Protein AF-A0A7J6UJ62-F1 (afdb_monomer_lite)

Foldseek 3Di:
DVVCVVCPDPVNVVCVVVVDCVVVLVVLQVQLVVCVVVVNLLSSLLSLLVSCLVPVVSVVCLVVSLLSVQPCLVVCVPPDDVVSPDHDPSSVVSCCSSVVSNVVVVVVCCVVVPPVVVVD

Secondary structure (DSSP, 8-state):
-HHHHHHT-HHHHHHHHTT-THHHHHHHHHHHHHHHHTT-HHHHHHHHHHHHHH-SGGGGGHHHHHHHT-HHHHTHHHH-HHHHTPPPHHHHHHHHHHHHHHHHHHHHHHHHHTTHHHH-

InterPro domains:
  IPR007704 GPI mannosyltransferase 1 [PF05007] (15-118)
  IPR007704 GPI mannosyltransferase 1 [PTHR12886] (3-119)

Structure (mmCIF, N/CA/C/O backbone):
data_AF-A0A7J6UJ62-F1
#
_entry.id   AF-A0A7J6UJ62-F1
#
loop_
_atom_site.group_PDB
_atom_site.id
_atom_site.type_symbol
_atom_site.label_atom_id
_atom_site.label_alt_id
_atom_site.label_comp_id
_atom_site.label_asym_id
_atom_site.label_entity_id
_atom_site.label_seq_id
_atom_site.pdbx_PDB_ins_code
_atom_site.Cartn_x
_atom_site.Cartn_y
_atom_site.Cartn_z
_atom_site.occupancy
_atom_site.B_iso_or_equiv
_atom_site.auth_seq_id
_atom_site.auth_comp_id
_atom_site.auth_asym_id
_atom_site.auth_atom_id
_atom_site.pdbx_PDB_model_num
ATOM 1 N N . LYS A 1 1 ? -16.281 19.127 -8.608 1.00 53.94 1 LYS A N 1
ATOM 2 C CA . LYS A 1 1 ? -15.718 20.499 -8.489 1.00 53.94 1 LYS A CA 1
ATOM 3 C C . LYS A 1 1 ? -14.363 20.502 -7.765 1.00 53.94 1 LYS A C 1
ATOM 5 O O . LYS A 1 1 ? -13.428 21.044 -8.326 1.00 53.94 1 LYS A O 1
ATOM 10 N N . LEU A 1 2 ? -14.206 19.820 -6.620 1.00 77.31 2 LEU A N 1
ATOM 11 C CA . LEU A 1 2 ? -12.912 19.694 -5.910 1.00 77.31 2 LEU A CA 1
ATOM 12 C C . LEU A 1 2 ? -11.836 18.900 -6.683 1.00 77.31 2 LEU A C 1
ATOM 14 O O . LEU A 1 2 ? -10.668 19.267 -6.656 1.00 77.31 2 LEU A O 1
ATOM 18 N N . SER A 1 3 ? -12.223 17.871 -7.445 1.00 72.31 3 SER A N 1
ATOM 19 C CA . SER A 1 3 ? -11.280 17.052 -8.229 1.00 72.31 3 SER A CA 1
ATOM 20 C C . SER A 1 3 ? -10.531 17.846 -9.307 1.00 72.31 3 SER A C 1
ATOM 22 O O . SER A 1 3 ? -9.363 17.578 -9.562 1.00 72.31 3 SER A O 1
ATOM 24 N N . ALA A 1 4 ? -11.178 18.855 -9.904 1.00 74.19 4 ALA A N 1
ATOM 25 C CA . ALA A 1 4 ? -10.559 19.712 -10.917 1.00 74.19 4 ALA A CA 1
ATOM 26 C C . ALA A 1 4 ? -9.459 20.605 -10.321 1.00 74.19 4 ALA A C 1
ATOM 28 O O . ALA A 1 4 ? -8.455 20.843 -10.976 1.00 74.19 4 ALA A O 1
ATOM 29 N N . VAL A 1 5 ? -9.615 21.038 -9.064 1.00 79.25 5 VAL A N 1
ATOM 30 C CA . VAL A 1 5 ? -8.597 21.825 -8.343 1.00 79.25 5 VAL A CA 1
ATOM 31 C C . VAL A 1 5 ? -7.348 20.985 -8.079 1.00 79.25 5 VAL A C 1
ATOM 33 O O . VAL A 1 5 ? -6.232 21.483 -8.188 1.00 79.25 5 VAL A O 1
ATOM 36 N N . TRP A 1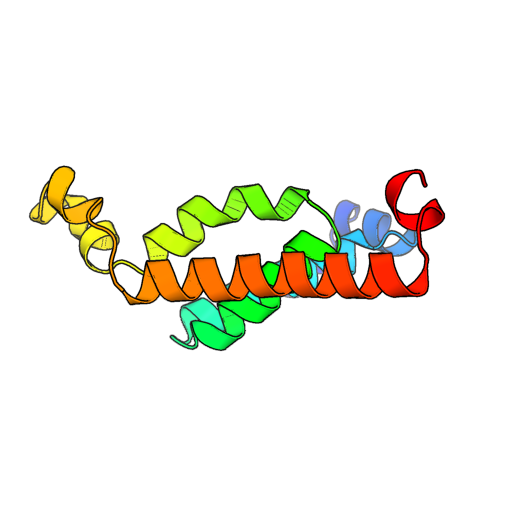 6 ? -7.531 19.699 -7.772 1.00 75.56 6 TRP A N 1
ATOM 37 C CA . TRP A 1 6 ? -6.418 18.783 -7.543 1.00 75.56 6 TRP A CA 1
ATOM 38 C C . TRP A 1 6 ? -5.688 18.449 -8.849 1.00 75.56 6 TRP A C 1
ATOM 40 O O . TRP A 1 6 ? -4.470 18.583 -8.903 1.00 75.56 6 TRP A O 1
ATOM 50 N N . LEU A 1 7 ? -6.436 18.104 -9.905 1.00 73.06 7 LEU A N 1
ATOM 51 C CA . LEU A 1 7 ? -5.900 17.730 -11.222 1.00 73.06 7 LEU A CA 1
ATOM 52 C C . LEU A 1 7 ? -5.236 18.884 -11.983 1.00 73.06 7 LEU A C 1
ATOM 54 O O . LEU A 1 7 ? -4.301 18.643 -12.733 1.00 73.06 7 LEU A O 1
ATOM 58 N N . LEU A 1 8 ? -5.721 20.120 -11.823 1.00 75.75 8 LEU A N 1
ATOM 59 C CA . LEU A 1 8 ? -5.160 21.306 -12.486 1.00 75.75 8 LEU A CA 1
ATOM 60 C C . LEU A 1 8 ? -4.128 22.034 -11.620 1.00 75.75 8 LEU A C 1
ATOM 62 O O . LEU A 1 8 ? -3.687 23.129 -11.970 1.00 75.75 8 LEU A O 1
ATOM 66 N N . SER A 1 9 ? -3.733 21.451 -10.485 1.00 81.12 9 SER A N 1
ATOM 67 C CA . SER A 1 9 ? -2.654 22.025 -9.694 1.00 81.12 9 SER A CA 1
ATOM 68 C C . SER A 1 9 ? -1.340 21.920 -10.486 1.00 81.12 9 SER A C 1
ATOM 70 O O . SER A 1 9 ? -1.021 20.853 -11.018 1.00 81.12 9 SER A O 1
ATOM 72 N N . PRO A 1 10 ? -0.543 22.999 -10.573 1.00 79.00 10 PRO A N 1
ATOM 73 C CA . PRO A 1 10 ? 0.657 23.027 -11.413 1.00 79.00 10 PRO A CA 1
ATOM 74 C C . PRO A 1 10 ? 1.677 21.944 -11.030 1.00 79.00 10 PRO A C 1
ATOM 76 O O . PRO A 1 10 ? 2.425 21.469 -11.879 1.00 79.00 10 PRO A O 1
ATOM 79 N N . ILE A 1 11 ? 1.671 21.499 -9.770 1.00 80.12 11 ILE A N 1
ATOM 80 C CA . ILE A 1 11 ? 2.519 20.409 -9.276 1.00 80.12 11 ILE A CA 1
ATOM 81 C C . ILE A 1 11 ? 2.087 19.060 -9.873 1.00 80.12 11 ILE A C 1
ATOM 83 O O . ILE A 1 11 ? 2.922 18.343 -10.418 1.00 80.12 11 ILE A O 1
ATOM 87 N N . THR A 1 12 ? 0.798 18.712 -9.814 1.00 75.44 12 THR A N 1
ATOM 88 C CA . THR A 1 12 ? 0.302 17.413 -10.317 1.00 75.44 12 THR A CA 1
ATOM 89 C C . THR A 1 12 ? 0.372 17.309 -11.839 1.00 75.44 12 THR A C 1
ATOM 91 O O . THR A 1 12 ? 0.737 16.251 -12.360 1.00 75.44 12 THR A O 1
ATOM 94 N N . LEU A 1 13 ? 0.107 18.413 -12.549 1.00 76.94 13 LEU A N 1
ATOM 95 C CA . LEU A 1 13 ? 0.285 18.495 -13.998 1.00 76.94 13 LEU A CA 1
ATOM 96 C C . LEU A 1 13 ? 1.750 18.279 -14.383 1.00 76.94 13 LEU A C 1
ATOM 98 O O . LEU A 1 13 ? 2.031 17.438 -15.228 1.00 76.94 13 LEU A O 1
ATOM 102 N N . ASN A 1 14 ? 2.684 18.970 -13.724 1.00 78.88 14 ASN A N 1
ATOM 103 C CA . ASN A 1 14 ? 4.111 18.868 -14.038 1.00 78.88 14 ASN A CA 1
ATOM 104 C C . ASN A 1 14 ? 4.702 17.483 -13.706 1.00 78.88 14 ASN A C 1
ATOM 106 O O . ASN A 1 14 ? 5.572 16.994 -14.419 1.00 78.88 14 ASN A O 1
ATOM 110 N N . VAL A 1 15 ? 4.237 16.818 -12.642 1.00 76.94 15 VAL A N 1
ATOM 111 C CA . VAL A 1 15 ? 4.659 15.438 -12.329 1.00 76.94 15 VAL A CA 1
ATOM 112 C C . VAL A 1 15 ? 4.117 14.450 -13.367 1.00 76.94 15 VAL A C 1
ATOM 114 O O . VAL A 1 15 ? 4.844 13.550 -13.784 1.00 76.94 15 VAL A O 1
ATOM 117 N N . SER A 1 16 ? 2.882 14.650 -13.837 1.00 73.62 16 SER A N 1
ATOM 118 C CA . SER A 1 16 ? 2.252 13.764 -14.824 1.00 73.62 16 SER A CA 1
ATOM 119 C C . SER A 1 16 ? 2.849 13.914 -16.228 1.00 73.62 16 SER A C 1
ATOM 121 O O . SER A 1 16 ? 2.990 12.925 -16.941 1.00 73.62 16 SER A O 1
ATOM 123 N N . THR A 1 17 ? 3.240 15.126 -16.637 1.00 76.06 17 THR A N 1
ATOM 124 C CA . THR A 1 17 ? 3.824 15.379 -17.969 1.00 76.06 17 THR A CA 1
ATOM 125 C C . THR A 1 17 ? 5.284 14.947 -18.094 1.00 76.06 17 THR A C 1
ATOM 127 O O . THR A 1 17 ? 5.783 14.814 -19.208 1.00 76.06 17 THR A O 1
ATOM 130 N N . ARG A 1 18 ? 5.970 14.664 -16.979 1.00 75.62 18 ARG A N 1
ATOM 131 C CA . ARG A 1 18 ? 7.356 14.161 -16.957 1.00 75.62 18 ARG A CA 1
ATOM 132 C C . ARG A 1 18 ? 7.499 12.679 -17.334 1.00 75.62 18 ARG A C 1
ATOM 134 O O . ARG A 1 18 ? 8.609 12.162 -17.283 1.00 75.62 18 ARG A O 1
ATOM 141 N N . GLY A 1 19 ? 6.407 11.994 -17.691 1.00 69.06 19 GLY A N 1
ATOM 142 C CA . GLY A 1 19 ? 6.431 10.575 -18.078 1.00 69.06 19 GLY A CA 1
ATOM 143 C C . GLY A 1 19 ? 6.726 9.619 -16.917 1.00 69.06 19 GLY A C 1
ATOM 144 O O . GLY A 1 19 ? 7.149 8.489 -17.134 1.00 69.06 19 GLY A O 1
ATOM 145 N N . ASN A 1 20 ? 6.532 10.071 -15.678 1.00 78.50 20 ASN A N 1
ATOM 146 C CA . ASN A 1 20 ? 6.825 9.294 -14.483 1.00 78.50 20 ASN A CA 1
ATOM 147 C C . ASN A 1 20 ? 5.635 8.391 -14.109 1.00 78.50 20 ASN A C 1
ATOM 149 O O . ASN A 1 20 ? 4.480 8.819 -14.141 1.00 78.50 20 ASN A O 1
ATOM 153 N N . ALA A 1 21 ? 5.914 7.153 -13.698 1.00 79.50 21 ALA A N 1
ATOM 154 C CA . ALA A 1 21 ? 4.904 6.192 -13.253 1.00 79.50 21 ALA A CA 1
ATOM 155 C C . ALA A 1 21 ? 4.230 6.568 -11.914 1.00 79.50 21 ALA A C 1
ATOM 157 O O . ALA A 1 21 ? 3.279 5.908 -11.494 1.00 79.50 21 ALA A O 1
A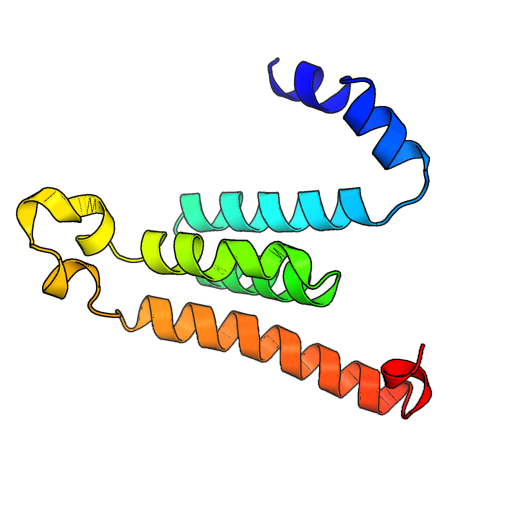TOM 158 N N . ASP A 1 22 ? 4.668 7.645 -11.253 1.00 82.62 22 ASP A N 1
ATOM 159 C CA . ASP A 1 22 ? 4.077 8.144 -10.005 1.00 82.62 22 ASP A CA 1
ATOM 160 C C . ASP A 1 22 ? 2.558 8.389 -10.098 1.00 82.62 22 ASP A C 1
ATOM 162 O O . ASP A 1 22 ? 1.834 8.104 -9.142 1.00 82.62 22 ASP A O 1
ATOM 166 N N . SER A 1 23 ? 2.033 8.828 -11.248 1.00 84.50 23 SER A N 1
ATOM 167 C CA . SER A 1 23 ? 0.581 9.001 -11.428 1.00 84.50 23 SER A CA 1
ATOM 168 C C . SER A 1 23 ? -0.185 7.670 -11.410 1.00 84.50 23 SER A C 1
ATOM 170 O O . SER A 1 23 ? -1.304 7.617 -10.896 1.00 84.50 23 SER A O 1
ATOM 172 N N . LEU A 1 24 ? 0.417 6.582 -11.908 1.00 87.38 24 LEU A N 1
ATOM 173 C CA . LEU A 1 24 ? -0.173 5.240 -11.855 1.00 87.38 24 LEU A CA 1
ATOM 174 C C . LEU A 1 24 ? -0.187 4.706 -10.418 1.00 87.38 24 LEU A C 1
ATOM 176 O O . LEU A 1 24 ? -1.196 4.169 -9.969 1.00 87.38 24 LEU A O 1
ATOM 180 N N . ILE A 1 25 ? 0.895 4.925 -9.670 1.00 90.94 25 ILE A N 1
ATOM 181 C CA . ILE A 1 25 ? 0.981 4.542 -8.254 1.00 90.94 25 ILE A CA 1
ATOM 182 C C . ILE A 1 25 ? -0.088 5.283 -7.446 1.00 90.94 25 ILE A C 1
ATOM 184 O O . ILE A 1 25 ? -0.836 4.661 -6.693 1.00 90.94 25 ILE A O 1
ATOM 188 N N . CYS A 1 26 ? -0.234 6.595 -7.654 1.00 89.31 26 CYS A N 1
ATOM 189 C CA . CYS A 1 26 ? -1.297 7.382 -7.029 1.00 89.31 26 CYS A CA 1
ATOM 190 C C . CYS A 1 26 ? -2.692 6.824 -7.347 1.00 89.31 26 CYS A C 1
ATOM 192 O O . CYS A 1 26 ? -3.519 6.711 -6.442 1.00 89.31 26 CYS A O 1
ATOM 194 N N . LEU A 1 27 ? -2.955 6.428 -8.597 1.00 91.12 27 LEU A N 1
ATOM 195 C CA . LEU A 1 27 ? -4.223 5.801 -8.979 1.00 91.12 27 LEU A CA 1
ATOM 196 C C . LEU A 1 27 ? -4.482 4.511 -8.183 1.00 91.12 27 LEU A C 1
ATOM 198 O O . LEU A 1 27 ? -5.590 4.315 -7.690 1.00 91.12 27 LEU A O 1
ATOM 202 N N . MET A 1 28 ? -3.474 3.656 -8.015 1.00 93.38 28 MET A N 1
ATOM 203 C CA . MET A 1 28 ? -3.595 2.383 -7.290 1.00 93.38 28 MET A CA 1
ATOM 204 C C . MET A 1 28 ? -3.794 2.586 -5.783 1.00 93.38 28 MET A C 1
ATOM 206 O O . MET A 1 28 ? -4.599 1.888 -5.159 1.00 93.38 28 MET A O 1
ATOM 210 N N . VAL A 1 29 ? -3.124 3.580 -5.193 1.00 94.19 29 VAL A N 1
ATOM 211 C CA . VAL A 1 29 ? -3.344 3.981 -3.795 1.00 94.19 29 VAL A CA 1
ATOM 212 C C . VAL A 1 29 ? -4.767 4.510 -3.609 1.00 94.19 29 VAL A C 1
ATOM 214 O O . VAL A 1 29 ? -5.464 4.102 -2.681 1.00 94.19 29 VAL A O 1
ATOM 217 N N . VAL A 1 30 ? -5.251 5.365 -4.512 1.00 93.56 30 VAL A N 1
ATOM 218 C CA . VAL A 1 30 ? -6.632 5.867 -4.457 1.00 93.56 30 VAL A CA 1
ATOM 219 C C . VAL A 1 30 ? -7.641 4.732 -4.669 1.00 93.56 30 VAL A C 1
ATOM 221 O O . VAL A 1 30 ? -8.646 4.687 -3.966 1.00 93.56 30 VAL A O 1
ATOM 224 N N . ALA A 1 31 ? -7.368 3.774 -5.560 1.00 94.75 31 ALA A N 1
ATOM 225 C CA . ALA A 1 31 ? -8.205 2.587 -5.749 1.00 94.75 31 ALA A CA 1
ATOM 226 C C . ALA A 1 31 ? -8.272 1.725 -4.476 1.00 94.75 31 ALA A C 1
ATOM 228 O O . ALA A 1 31 ? -9.351 1.280 -4.084 1.00 94.75 31 ALA A O 1
ATOM 229 N N . THR A 1 32 ? -7.144 1.557 -3.781 1.00 95.38 32 THR A N 1
ATOM 230 C CA . THR A 1 32 ? -7.085 0.901 -2.464 1.00 95.38 32 THR A CA 1
ATOM 231 C C . THR A 1 32 ? -8.033 1.590 -1.477 1.00 95.38 32 THR A C 1
ATOM 233 O O . THR A 1 32 ? -8.914 0.949 -0.902 1.00 95.38 32 THR A O 1
ATOM 236 N N . LEU A 1 33 ? -7.919 2.917 -1.345 1.00 94.19 33 LEU A N 1
ATOM 237 C CA . LEU A 1 33 ? -8.774 3.723 -0.465 1.00 94.19 33 LEU A CA 1
ATOM 238 C C . LEU A 1 33 ? -10.252 3.716 -0.882 1.00 94.19 33 LEU A C 1
ATOM 240 O O . LEU A 1 33 ? -11.142 3.799 -0.041 1.00 94.19 33 LEU A O 1
ATOM 244 N N . TYR A 1 34 ? -10.541 3.591 -2.171 1.00 95.44 34 TYR A N 1
ATOM 245 C CA . TYR A 1 34 ? -11.908 3.489 -2.660 1.00 95.44 34 TYR A CA 1
ATOM 246 C C . TYR A 1 34 ? -12.555 2.155 -2.260 1.00 95.44 34 TYR A C 1
ATOM 248 O O . TYR A 1 34 ? -13.670 2.129 -1.738 1.00 95.44 34 TYR A O 1
ATOM 256 N N . HIS A 1 35 ? -11.854 1.036 -2.458 1.00 95.00 35 HIS A N 1
ATOM 257 C CA . HIS A 1 35 ? -12.391 -0.290 -2.141 1.00 95.00 35 HIS A CA 1
ATOM 258 C C . HIS A 1 35 ? -12.483 -0.548 -0.634 1.00 95.00 35 HIS A C 1
ATOM 260 O O . HIS A 1 35 ? -13.461 -1.150 -0.184 1.00 95.00 35 HIS A O 1
ATOM 266 N N . ILE A 1 36 ? -11.525 -0.055 0.160 1.00 94.06 36 ILE A N 1
ATOM 267 C CA . ILE A 1 36 ? -11.555 -0.210 1.621 1.00 94.06 36 ILE A CA 1
ATOM 268 C C . ILE A 1 36 ? -12.767 0.505 2.239 1.00 94.06 36 ILE A C 1
ATOM 270 O O . ILE A 1 36 ? -13.429 -0.058 3.106 1.00 94.06 36 ILE A O 1
ATOM 274 N N . GLN A 1 37 ? -13.130 1.693 1.734 1.00 91.69 37 GLN A N 1
ATOM 275 C CA . GLN A 1 37 ? -14.301 2.454 2.192 1.00 91.69 37 GLN A CA 1
ATOM 276 C C . GLN A 1 37 ? -15.628 1.776 1.838 1.00 91.69 37 GLN A C 1
ATOM 278 O O . GLN A 1 37 ? -16.623 1.958 2.534 1.00 91.69 37 GLN A O 1
ATOM 283 N N . ARG A 1 38 ? -15.651 0.967 0.774 1.00 92.31 38 ARG A N 1
ATOM 284 C CA . ARG A 1 38 ? -16.822 0.172 0.375 1.00 92.31 38 ARG A CA 1
ATOM 285 C C . ARG A 1 38 ? -16.937 -1.160 1.123 1.00 92.31 38 ARG A C 1
ATOM 287 O O . ARG A 1 38 ? -17.858 -1.922 0.848 1.00 92.31 38 ARG A O 1
ATOM 294 N N . GLY A 1 39 ? -16.010 -1.459 2.036 1.00 90.31 39 GLY A N 1
ATOM 295 C CA . GLY A 1 39 ? -15.943 -2.738 2.750 1.00 90.31 39 GLY A CA 1
ATOM 296 C C . GLY A 1 39 ? -15.379 -3.894 1.913 1.00 90.31 39 GLY A C 1
ATOM 297 O O . GLY A 1 39 ? -15.322 -5.030 2.380 1.00 90.31 39 GLY A O 1
ATOM 298 N N . GLU A 1 40 ? -14.916 -3.627 0.689 1.00 93.50 40 GLU A N 1
ATOM 299 C CA . GLU A 1 40 ? -14.361 -4.622 -0.234 1.00 93.50 40 GLU A CA 1
ATOM 300 C C . GLU A 1 40 ? -12.869 -4.870 0.060 1.00 93.50 40 GLU A C 1
ATOM 302 O O . GLU A 1 40 ? -11.986 -4.604 -0.762 1.00 93.50 40 GLU A O 1
ATOM 307 N N . TRP A 1 41 ? -12.568 -5.382 1.255 1.00 93.50 41 TRP A N 1
ATOM 308 C CA . TRP A 1 41 ? -11.198 -5.499 1.772 1.00 93.50 41 TRP A CA 1
ATOM 309 C C . TRP A 1 41 ? -10.267 -6.371 0.910 1.00 93.50 41 TRP A C 1
ATOM 311 O O . TRP A 1 41 ? -9.081 -6.066 0.811 1.00 93.50 41 TRP A O 1
ATOM 321 N N . ILE A 1 42 ? -10.785 -7.402 0.231 1.00 94.31 42 ILE A N 1
ATOM 322 C CA . ILE A 1 42 ? -9.992 -8.262 -0.670 1.00 94.31 42 ILE A CA 1
ATOM 323 C C . ILE A 1 42 ? -9.488 -7.461 -1.876 1.00 94.31 42 ILE A C 1
ATOM 325 O O . ILE A 1 42 ? -8.303 -7.498 -2.198 1.00 94.31 42 ILE A O 1
ATOM 329 N N . ARG A 1 43 ? -10.374 -6.698 -2.530 1.00 94.94 43 ARG A N 1
ATOM 330 C CA . ARG A 1 43 ? -10.003 -5.862 -3.685 1.00 94.94 43 ARG A CA 1
ATOM 331 C C . ARG A 1 43 ? -9.029 -4.770 -3.269 1.00 94.94 43 ARG A C 1
ATOM 333 O O . ARG A 1 43 ? -8.056 -4.527 -3.973 1.00 94.94 43 ARG A O 1
ATOM 340 N N . SER A 1 44 ? -9.254 -4.171 -2.100 1.00 95.81 44 SER A N 1
ATOM 341 C CA . SER A 1 44 ? -8.308 -3.228 -1.502 1.00 95.81 44 SER A CA 1
ATOM 342 C C . SER A 1 44 ? -6.920 -3.853 -1.320 1.00 95.81 44 SER A C 1
ATOM 344 O O . SER A 1 44 ? -5.934 -3.244 -1.719 1.00 95.81 44 SER A O 1
ATOM 346 N N . ALA A 1 45 ? -6.827 -5.074 -0.779 1.00 95.06 45 ALA A N 1
AT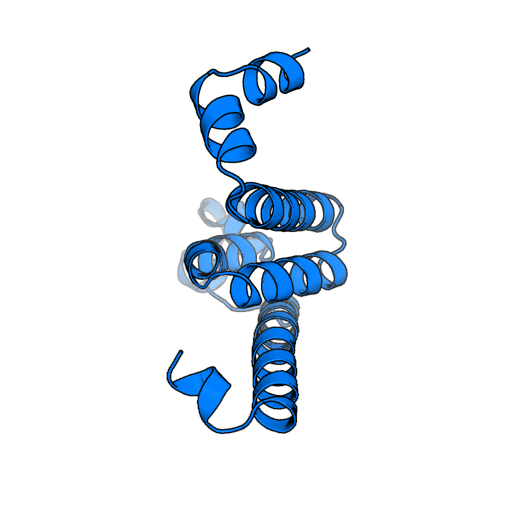OM 347 C CA . ALA A 1 45 ? -5.547 -5.755 -0.568 1.00 95.06 45 ALA A CA 1
ATOM 348 C C . ALA A 1 45 ? -4.789 -6.009 -1.883 1.00 95.06 45 ALA A C 1
ATOM 350 O O . ALA A 1 45 ? -3.570 -5.847 -1.929 1.00 95.06 45 ALA A O 1
ATOM 351 N N . VAL A 1 46 ? -5.509 -6.364 -2.954 1.00 96.00 46 VAL A N 1
ATOM 352 C CA . VAL A 1 46 ? -4.928 -6.581 -4.289 1.00 96.00 46 VAL A CA 1
ATOM 353 C C . VAL A 1 46 ? -4.375 -5.280 -4.870 1.00 96.00 46 VAL A C 1
ATOM 355 O O . VAL A 1 46 ? -3.214 -5.238 -5.273 1.00 96.00 46 VAL A O 1
ATOM 358 N N . TRP A 1 47 ? -5.162 -4.198 -4.870 1.00 96.25 47 TRP A N 1
ATOM 359 C CA . TRP A 1 47 ? -4.694 -2.893 -5.352 1.00 96.25 47 TRP A CA 1
ATOM 360 C C . TRP A 1 47 ? -3.513 -2.363 -4.538 1.00 96.25 47 TRP A C 1
ATOM 362 O O . TRP A 1 47 ? -2.574 -1.810 -5.111 1.00 96.25 47 TRP A O 1
ATOM 372 N N . PHE A 1 48 ? -3.522 -2.594 -3.224 1.00 96.25 48 PHE A N 1
ATOM 373 C CA . PHE A 1 48 ? -2.426 -2.210 -2.345 1.00 96.25 48 PHE A CA 1
ATOM 374 C C . PHE A 1 48 ? -1.143 -2.985 -2.657 1.00 96.25 48 PHE A C 1
ATOM 376 O O . PHE A 1 48 ? -0.095 -2.375 -2.853 1.00 96.25 48 PHE A O 1
ATOM 383 N N . GLY A 1 49 ? -1.223 -4.317 -2.760 1.00 93.94 49 GLY A N 1
ATOM 384 C CA . GLY A 1 49 ? -0.071 -5.157 -3.097 1.00 93.94 49 GLY A CA 1
ATOM 385 C C . GLY A 1 49 ? 0.530 -4.795 -4.457 1.00 93.94 49 GLY A C 1
ATOM 386 O O . GLY A 1 49 ? 1.747 -4.682 -4.586 1.00 93.94 49 GLY A O 1
ATOM 387 N N . LEU A 1 50 ? -0.319 -4.510 -5.450 1.00 94.12 50 LEU A N 1
ATOM 388 C CA . LEU A 1 50 ? 0.125 -4.072 -6.771 1.00 94.12 50 LEU A CA 1
ATOM 389 C C . LEU A 1 50 ? 0.788 -2.682 -6.721 1.00 94.12 50 LEU A C 1
ATOM 391 O O . LEU A 1 50 ? 1.797 -2.452 -7.382 1.00 94.12 50 LEU A O 1
ATOM 395 N N . SER A 1 51 ? 0.269 -1.772 -5.891 1.00 94.56 51 SER A N 1
ATOM 396 C CA . SER A 1 51 ? 0.870 -0.454 -5.671 1.00 94.56 51 SER A CA 1
ATOM 397 C C . SER A 1 51 ? 2.265 -0.541 -5.044 1.00 94.56 51 SER A C 1
ATOM 399 O O . SER A 1 51 ? 3.148 0.208 -5.455 1.00 94.56 51 SER A O 1
ATOM 401 N N . VAL A 1 52 ? 2.463 -1.428 -4.061 1.00 94.31 52 VAL A N 1
ATOM 402 C CA . VAL A 1 52 ? 3.762 -1.647 -3.394 1.00 94.31 52 VAL A CA 1
ATOM 403 C C . VAL A 1 52 ? 4.754 -2.357 -4.319 1.00 94.31 52 VAL A C 1
ATOM 405 O O . VAL A 1 52 ? 5.953 -2.100 -4.254 1.00 94.31 52 VAL A O 1
ATOM 408 N N . HIS A 1 53 ? 4.266 -3.224 -5.208 1.00 92.25 53 HIS A N 1
ATOM 409 C CA . HIS A 1 53 ? 5.103 -3.877 -6.212 1.00 92.25 53 HIS A CA 1
ATOM 410 C C . HIS A 1 53 ? 5.679 -2.880 -7.229 1.00 92.25 53 HIS A C 1
ATOM 412 O O . HIS A 1 53 ? 6.853 -2.968 -7.565 1.00 92.25 53 HIS A O 1
ATOM 418 N N . MET A 1 54 ? 4.882 -1.899 -7.674 1.00 87.62 54 MET A N 1
ATOM 419 C CA . MET A 1 54 ? 5.326 -0.882 -8.642 1.00 87.62 54 MET A CA 1
ATOM 420 C C . MET A 1 54 ? 6.359 0.096 -8.070 1.00 87.62 54 MET A C 1
ATOM 422 O O . MET A 1 54 ? 7.232 0.579 -8.785 1.00 87.62 54 MET A O 1
ATOM 426 N N . LYS A 1 55 ? 6.256 0.423 -6.781 1.00 89.62 55 LYS A N 1
ATOM 427 C CA . LYS A 1 55 ? 7.229 1.243 -6.054 1.00 89.62 55 LYS A CA 1
ATOM 428 C C . LYS A 1 55 ? 7.119 0.884 -4.592 1.00 89.62 55 LYS A C 1
ATOM 430 O O . LYS A 1 55 ? 6.014 0.797 -4.083 1.00 89.62 55 LYS A O 1
ATOM 435 N N . ILE A 1 56 ? 8.239 0.764 -3.891 1.00 88.62 56 ILE A N 1
ATOM 436 C CA . ILE A 1 56 ? 8.220 0.340 -2.485 1.00 88.62 56 ILE A CA 1
ATOM 437 C C . ILE A 1 56 ? 7.519 1.350 -1.555 1.00 88.62 56 ILE A C 1
ATOM 439 O O . ILE A 1 56 ? 7.006 0.980 -0.506 1.00 88.62 56 ILE A O 1
ATOM 443 N N . PHE A 1 57 ? 7.450 2.630 -1.939 1.00 88.88 57 PHE A N 1
ATOM 444 C CA . PHE A 1 57 ? 7.003 3.728 -1.072 1.00 88.88 57 PHE A CA 1
ATOM 445 C C . PHE A 1 57 ? 5.602 3.571 -0.437 1.00 88.88 57 PHE A C 1
ATOM 447 O O . PHE A 1 57 ? 5.482 3.842 0.756 1.00 88.88 57 PHE A O 1
ATOM 454 N N . PRO A 1 58 ? 4.544 3.102 -1.132 1.00 90.38 58 PRO A N 1
ATOM 455 C CA . PRO A 1 58 ? 3.213 2.910 -0.553 1.00 90.38 58 PRO A CA 1
ATOM 456 C C . PRO A 1 58 ? 3.173 1.937 0.634 1.00 90.38 58 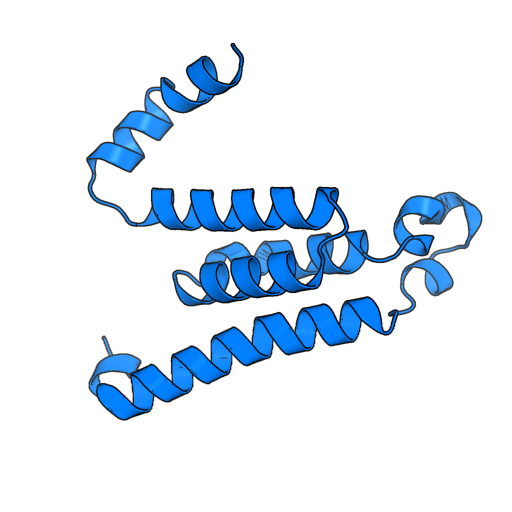PRO A C 1
ATOM 458 O O . PRO A 1 58 ? 2.178 1.919 1.356 1.00 90.38 58 PRO A O 1
ATOM 461 N N . VAL A 1 59 ? 4.247 1.175 0.899 1.00 93.62 59 VAL A N 1
ATOM 462 C CA . VAL A 1 59 ? 4.365 0.305 2.080 1.00 93.62 59 VAL A CA 1
ATOM 463 C C . VAL A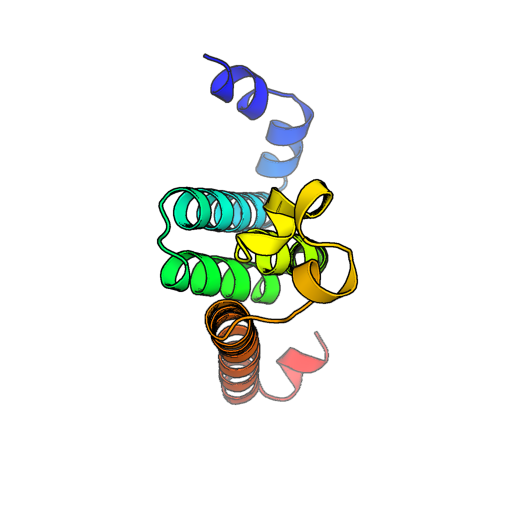 1 59 ? 4.153 1.063 3.394 1.00 93.62 59 VAL A C 1
ATOM 465 O O . VAL A 1 59 ? 3.636 0.490 4.351 1.00 93.62 59 VAL A O 1
ATOM 468 N N . ILE A 1 60 ? 4.453 2.369 3.436 1.00 93.81 60 ILE A N 1
ATOM 469 C CA . ILE A 1 60 ? 4.221 3.214 4.619 1.00 93.81 60 ILE A CA 1
ATOM 470 C C . ILE A 1 60 ? 2.742 3.253 5.036 1.00 93.81 60 ILE A C 1
ATOM 472 O O . ILE A 1 60 ? 2.431 3.481 6.203 1.00 93.81 60 ILE A O 1
ATOM 476 N N . TYR A 1 61 ? 1.821 2.997 4.100 1.00 92.12 61 TYR A N 1
ATOM 477 C CA . TYR A 1 61 ? 0.385 2.966 4.363 1.00 92.12 61 TYR A CA 1
ATOM 478 C C . TYR A 1 61 ? -0.106 1.611 4.892 1.00 92.12 61 TYR A C 1
ATOM 480 O O . TYR A 1 61 ? -1.267 1.507 5.280 1.00 92.12 61 TYR A O 1
ATOM 488 N N . ALA A 1 62 ? 0.748 0.583 4.966 1.00 92.00 62 ALA A N 1
ATOM 489 C CA . ALA A 1 62 ? 0.349 -0.750 5.418 1.00 92.00 62 ALA A CA 1
ATOM 490 C C . ALA A 1 62 ? -0.215 -0.728 6.845 1.00 92.00 62 ALA A C 1
ATOM 492 O O . ALA A 1 62 ? -1.306 -1.241 7.087 1.00 92.00 62 ALA A O 1
ATOM 493 N N . ILE A 1 63 ? 0.491 -0.081 7.778 1.00 91.12 63 ILE A N 1
ATOM 494 C CA . ILE A 1 63 ? 0.075 0.013 9.185 1.00 91.12 63 ILE A CA 1
ATOM 495 C C . ILE A 1 63 ? -1.292 0.705 9.321 1.00 91.12 63 ILE A C 1
ATOM 497 O O . ILE A 1 63 ? -2.200 0.085 9.881 1.00 91.12 63 ILE A O 1
ATOM 501 N N . PRO A 1 64 ? -1.501 1.940 8.817 1.00 90.75 64 PRO A N 1
ATOM 502 C CA . PRO A 1 64 ? -2.791 2.606 8.971 1.00 90.75 64 PRO A CA 1
ATOM 503 C C . PRO A 1 64 ? -3.930 1.880 8.242 1.00 90.75 64 PRO A C 1
ATOM 505 O O . PRO A 1 64 ? -5.029 1.820 8.785 1.00 90.75 64 PRO A O 1
ATOM 508 N N . LEU A 1 65 ? -3.690 1.279 7.068 1.00 91.81 65 LEU A N 1
ATOM 509 C CA . LEU A 1 65 ? -4.714 0.505 6.352 1.00 91.81 65 LEU A CA 1
ATOM 510 C C . LEU A 1 65 ? -5.134 -0.736 7.140 1.00 91.81 65 LEU A C 1
ATOM 512 O O . LEU A 1 65 ? -6.325 -0.976 7.323 1.00 91.81 65 LEU A O 1
ATOM 516 N N . VAL A 1 66 ? -4.169 -1.503 7.651 1.00 91.75 66 VAL A N 1
ATOM 517 C CA . VAL A 1 66 ? -4.457 -2.692 8.454 1.00 91.75 66 VAL A CA 1
ATOM 518 C C . VAL A 1 66 ? -5.196 -2.299 9.729 1.00 91.75 66 VAL A C 1
ATOM 520 O O . VAL A 1 66 ? -6.194 -2.929 10.062 1.00 91.75 66 VAL A O 1
ATOM 523 N N . MET A 1 67 ? -4.775 -1.242 10.426 1.00 89.12 67 MET A N 1
ATOM 524 C CA . MET A 1 67 ? -5.457 -0.777 11.641 1.00 89.12 67 MET A CA 1
ATOM 525 C C . MET A 1 67 ? -6.874 -0.265 11.365 1.00 89.12 67 MET A C 1
ATOM 527 O O . MET A 1 67 ? -7.775 -0.528 12.156 1.00 89.12 67 MET A O 1
ATOM 531 N N . TYR A 1 68 ? -7.107 0.379 10.219 1.00 89.56 68 TYR A N 1
ATOM 532 C CA . TYR A 1 68 ? -8.438 0.828 9.804 1.00 89.56 68 TYR A CA 1
ATOM 533 C C . TYR A 1 68 ? -9.445 -0.324 9.638 1.00 89.56 68 TYR A C 1
ATOM 535 O O . TYR A 1 68 ? -10.633 -0.137 9.886 1.00 89.56 68 TYR A O 1
ATOM 543 N N . LEU A 1 69 ? -8.989 -1.534 9.284 1.00 88.31 69 LEU A N 1
ATOM 544 C CA . LEU A 1 69 ? -9.852 -2.722 9.205 1.00 88.31 69 LEU A CA 1
ATOM 545 C C . LEU A 1 69 ? -10.344 -3.213 10.576 1.00 88.31 69 LEU A C 1
ATOM 547 O O . LEU A 1 69 ? -11.245 -4.053 10.623 1.00 88.31 69 LEU A O 1
ATOM 551 N N . ASN A 1 70 ? -9.751 -2.752 11.681 1.00 87.69 70 ASN A N 1
ATOM 552 C CA . ASN A 1 70 ? -10.162 -3.165 13.014 1.00 87.69 70 ASN A CA 1
ATOM 553 C C . ASN A 1 70 ? -11.230 -2.208 13.582 1.00 87.69 70 ASN A C 1
ATOM 555 O O . ASN A 1 70 ? -10.906 -1.064 13.912 1.00 87.69 70 ASN A O 1
ATOM 559 N N . PRO A 1 71 ? -12.486 -2.655 13.772 1.00 79.88 71 PRO A N 1
ATOM 560 C CA . PRO A 1 71 ? -13.516 -1.819 14.388 1.00 79.88 71 PRO A CA 1
ATOM 561 C C . PRO A 1 71 ? -13.157 -1.408 15.827 1.00 79.88 71 PRO A C 1
ATOM 563 O O . PRO A 1 71 ? -13.508 -0.306 16.251 1.00 79.88 71 PRO A O 1
ATOM 566 N N . ASP A 1 72 ? -12.400 -2.237 16.557 1.00 79.69 72 ASP A N 1
ATOM 567 C CA . ASP A 1 72 ? -11.953 -1.930 17.921 1.00 79.69 72 ASP A CA 1
ATOM 568 C C . ASP A 1 72 ? -10.895 -0.813 17.946 1.00 79.69 72 ASP A C 1
ATOM 570 O O . ASP A 1 72 ? -10.805 -0.068 18.923 1.00 79.69 72 ASP A O 1
ATOM 574 N N . PHE A 1 73 ? -10.127 -0.646 16.863 1.00 79.38 73 PHE A N 1
ATOM 575 C CA . PHE A 1 73 ? -9.160 0.445 16.728 1.00 79.38 73 PHE A CA 1
ATOM 576 C C . PHE A 1 73 ? -9.855 1.801 16.569 1.00 79.38 73 PHE A C 1
ATOM 578 O O . PHE A 1 73 ? -9.455 2.784 17.187 1.00 79.38 73 PHE A O 1
ATOM 585 N N . LEU A 1 74 ? -10.957 1.859 15.816 1.00 78.75 74 LEU A N 1
ATOM 586 C CA . LEU A 1 74 ? -11.771 3.075 15.704 1.00 78.75 74 LEU A CA 1
ATOM 587 C C . LEU A 1 74 ? -12.466 3.427 17.031 1.00 78.75 74 LEU A C 1
ATOM 589 O O . LEU A 1 74 ? -12.687 4.599 17.328 1.00 78.75 74 LEU A O 1
ATOM 593 N N . ALA A 1 75 ? -12.767 2.422 17.859 1.00 79.94 75 ALA A N 1
ATOM 594 C CA . ALA A 1 75 ? -13.350 2.584 19.188 1.00 79.94 75 ALA A CA 1
ATOM 595 C C . ALA A 1 75 ? -12.307 2.654 20.324 1.00 79.94 75 ALA A C 1
ATOM 597 O O . ALA A 1 75 ? -12.680 2.493 21.489 1.00 79.94 75 ALA A O 1
ATOM 598 N N . PHE A 1 76 ? -11.027 2.918 20.020 1.00 77.12 76 PHE A N 1
ATOM 599 C CA . PHE A 1 76 ? -9.886 2.869 20.952 1.00 77.12 76 PHE A CA 1
ATOM 600 C C . PHE A 1 76 ? -10.150 3.527 22.315 1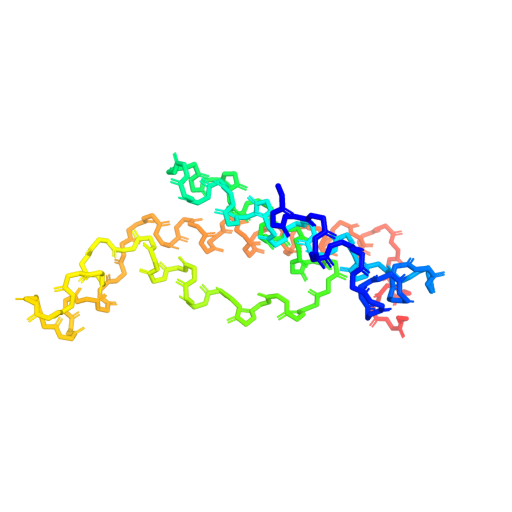.00 77.12 76 PHE A C 1
ATOM 602 O O . PHE A 1 76 ? -9.794 2.975 23.357 1.00 77.12 76 PHE A O 1
ATOM 609 N N . GLN A 1 77 ? -10.839 4.673 22.319 1.00 75.00 77 GLN A N 1
ATOM 610 C CA . GLN A 1 77 ? -11.167 5.432 23.529 1.00 75.00 77 GLN A CA 1
ATOM 611 C C . GLN A 1 77 ? -12.079 4.666 24.514 1.00 75.00 77 GLN A C 1
ATOM 613 O O . GLN A 1 77 ? -12.117 5.007 25.692 1.00 75.00 77 GLN A O 1
ATOM 618 N N . ARG A 1 78 ? -12.805 3.631 24.061 1.00 74.38 78 ARG A N 1
ATOM 619 C CA . ARG A 1 78 ? -13.731 2.822 24.878 1.00 74.38 78 ARG A CA 1
ATOM 620 C C . ARG A 1 78 ? -13.193 1.445 25.276 1.00 74.38 78 ARG A C 1
ATOM 622 O O . ARG A 1 78 ? -13.591 0.933 26.315 1.00 74.38 78 ARG A O 1
ATOM 629 N N . VAL A 1 79 ? -12.338 0.824 24.460 1.00 76.00 79 VAL A N 1
ATOM 630 C CA . VAL A 1 79 ? -11.897 -0.580 24.643 1.00 76.00 79 VAL A CA 1
ATOM 631 C C . VAL A 1 79 ? -10.492 -0.734 25.234 1.00 76.00 79 VAL A C 1
ATOM 633 O O . VAL A 1 79 ? -10.132 -1.837 25.650 1.00 76.00 79 VAL A O 1
ATOM 636 N N . GLY A 1 80 ? -9.721 0.354 25.322 1.00 78.00 80 GLY A N 1
ATOM 637 C CA . GLY A 1 80 ? -8.350 0.345 25.832 1.00 78.00 80 GLY A CA 1
ATOM 638 C C . GLY A 1 80 ? -7.317 -0.144 24.807 1.00 78.00 80 GLY A C 1
ATOM 639 O O . GLY A 1 80 ? -7.627 -0.873 23.863 1.00 78.00 80 GLY A O 1
ATOM 640 N N . VAL A 1 81 ? -6.057 0.257 25.012 1.00 77.88 81 VAL A N 1
ATOM 641 C CA . VAL A 1 81 ? -4.950 0.113 24.041 1.00 77.88 81 VAL A CA 1
ATOM 642 C C . VAL A 1 81 ? -4.704 -1.338 23.624 1.00 77.88 81 VAL A C 1
ATOM 644 O O . VAL A 1 81 ? -4.563 -1.635 22.440 1.00 77.88 81 VAL A O 1
ATOM 647 N N . LEU A 1 82 ? -4.696 -2.254 24.595 1.00 79.00 82 LEU A N 1
ATOM 648 C CA . LEU A 1 82 ? -4.372 -3.664 24.367 1.00 79.00 82 LEU A CA 1
ATOM 649 C C . LEU A 1 82 ? -5.401 -4.361 23.466 1.00 79.00 82 LEU A C 1
ATOM 651 O O . LEU A 1 82 ? -5.051 -5.205 22.647 1.00 79.00 82 LEU A O 1
ATOM 655 N N . LYS A 1 83 ? -6.681 -4.004 23.624 1.00 77.62 83 LYS A N 1
ATOM 656 C CA . LYS A 1 83 ? -7.782 -4.604 22.868 1.00 77.62 83 LYS A CA 1
ATOM 657 C C . LYS A 1 83 ? -7.881 -4.007 21.466 1.00 77.62 83 LYS A C 1
ATOM 659 O O . LYS A 1 83 ? -8.101 -4.745 20.517 1.00 77.62 83 LYS A O 1
ATOM 664 N N . ALA A 1 84 ? -7.616 -2.710 21.329 1.00 75.56 84 ALA A N 1
ATOM 665 C CA . ALA A 1 84 ? -7.543 -2.041 20.034 1.00 75.56 84 ALA A CA 1
ATOM 666 C C . ALA A 1 84 ? -6.364 -2.518 19.159 1.00 75.56 84 ALA A C 1
ATOM 668 O O . ALA A 1 84 ? -6.478 -2.537 17.936 1.00 75.56 84 ALA A O 1
ATOM 669 N N . LEU A 1 85 ? -5.249 -2.936 19.773 1.00 80.12 85 LEU A N 1
ATOM 670 C CA . LEU A 1 85 ? -4.093 -3.523 19.076 1.00 80.12 85 LEU A CA 1
ATOM 671 C C . LEU A 1 85 ? -4.248 -5.018 18.764 1.00 80.12 85 LEU A C 1
ATOM 673 O O . LEU A 1 85 ? -3.400 -5.590 18.077 1.00 80.12 85 LEU A O 1
ATOM 677 N N . LYS A 1 86 ? -5.302 -5.677 19.259 1.00 85.94 86 LYS A N 1
ATOM 678 C CA . LYS A 1 86 ? -5.523 -7.098 18.991 1.00 85.94 86 LYS A CA 1
ATOM 679 C C . LYS A 1 86 ? -5.815 -7.298 17.505 1.00 85.94 86 LYS A C 1
ATOM 681 O O . LYS A 1 86 ? -6.804 -6.782 16.991 1.00 85.94 86 LYS A O 1
ATOM 686 N N . LEU A 1 87 ? -4.971 -8.082 16.837 1.00 83.81 87 LEU A N 1
ATOM 687 C CA . LEU A 1 87 ? -5.129 -8.370 15.416 1.00 83.81 87 LEU A CA 1
ATOM 688 C C . LEU A 1 87 ? -6.330 -9.289 15.162 1.00 83.81 87 LEU A C 1
ATOM 690 O O . LEU A 1 87 ? -6.493 -10.325 15.809 1.00 83.81 87 LEU A O 1
ATOM 694 N N . ASN A 1 88 ? -7.154 -8.905 14.191 1.00 87.69 88 ASN A N 1
ATOM 695 C CA . ASN A 1 88 ? -8.294 -9.671 13.705 1.00 87.69 88 ASN A CA 1
ATOM 696 C C . ASN A 1 88 ? -7.890 -10.576 12.524 1.00 87.69 88 ASN A C 1
ATOM 698 O O . ASN A 1 88 ? -6.956 -10.272 11.780 1.00 87.69 88 ASN A O 1
ATOM 702 N N . SER A 1 89 ? -8.630 -11.661 12.285 1.00 88.88 89 SER A N 1
ATOM 703 C CA . SER A 1 89 ? -8.400 -12.567 11.153 1.00 88.88 89 SER A CA 1
ATOM 704 C C . SER A 1 89 ? -8.426 -11.834 9.808 1.00 88.88 89 SER A C 1
ATOM 706 O O . SER A 1 89 ? -7.609 -12.130 8.940 1.00 88.88 89 SER A O 1
ATOM 708 N N . THR A 1 90 ? -9.289 -10.827 9.641 1.00 89.12 90 THR A N 1
ATOM 709 C CA . THR A 1 90 ? -9.347 -10.018 8.410 1.00 89.12 90 THR A CA 1
ATOM 710 C C . THR A 1 90 ? -8.060 -9.227 8.169 1.00 89.12 90 THR A C 1
ATOM 712 O O . THR A 1 90 ? -7.607 -9.126 7.035 1.00 89.12 90 THR A O 1
ATOM 715 N N . GLN A 1 91 ? -7.431 -8.699 9.224 1.00 91.50 91 GLN A N 1
ATOM 716 C CA . GLN A 1 91 ? -6.162 -7.967 9.124 1.00 91.50 91 GLN A CA 1
ATOM 717 C C . GLN A 1 91 ? -5.017 -8.890 8.700 1.00 91.50 91 GLN A C 1
ATOM 719 O O . GLN A 1 91 ? -4.190 -8.520 7.863 1.00 91.50 91 GLN A O 1
ATOM 724 N N . ILE A 1 92 ? -5.001 -10.111 9.241 1.00 92.75 92 ILE A N 1
ATOM 725 C CA . ILE A 1 92 ? -4.028 -11.139 8.866 1.00 92.75 92 ILE A CA 1
ATOM 726 C C . ILE A 1 92 ? -4.208 -11.492 7.388 1.00 92.75 92 ILE A C 1
ATOM 728 O O . ILE A 1 92 ? -3.253 -11.393 6.624 1.00 92.75 92 ILE A O 1
ATOM 732 N N . TRP A 1 93 ? -5.431 -11.807 6.953 1.00 94.31 93 TRP A N 1
ATOM 733 C CA . TRP A 1 93 ? -5.708 -12.130 5.549 1.00 94.31 93 TRP A CA 1
ATOM 734 C C . TRP A 1 93 ? -5.411 -10.975 4.593 1.00 94.31 93 TRP A C 1
ATOM 736 O O . TRP A 1 93 ? -4.842 -11.205 3.530 1.00 94.31 93 TRP A O 1
ATOM 746 N N . TYR A 1 94 ? -5.722 -9.734 4.968 1.00 94.62 94 TYR A N 1
ATOM 747 C CA . TYR A 1 94 ? -5.360 -8.551 4.184 1.00 94.62 94 TYR A CA 1
ATOM 748 C C . TYR A 1 94 ? -3.842 -8.458 3.971 1.00 94.62 94 TYR A C 1
ATOM 750 O O . TYR A 1 94 ? -3.365 -8.219 2.858 1.00 94.62 94 TYR A O 1
ATOM 758 N N . THR A 1 95 ? -3.075 -8.690 5.038 1.00 93.38 95 THR A N 1
ATOM 759 C CA . THR A 1 95 ? -1.608 -8.649 5.002 1.00 93.38 95 THR A CA 1
ATOM 760 C C . THR A 1 95 ? -1.049 -9.797 4.166 1.00 93.38 95 THR A C 1
ATOM 762 O O . THR A 1 95 ? -0.184 -9.579 3.326 1.00 93.38 95 THR A O 1
ATOM 765 N N . VAL A 1 96 ? -1.585 -11.008 4.331 1.00 95.56 96 VAL A N 1
ATOM 766 C CA . VAL A 1 96 ? -1.169 -12.194 3.569 1.00 95.56 96 VAL A CA 1
ATOM 767 C C . VAL A 1 96 ? -1.457 -12.028 2.078 1.00 95.56 96 VAL A C 1
ATOM 769 O O . VAL A 1 96 ? -0.593 -12.336 1.267 1.00 95.56 96 VAL A O 1
ATOM 772 N N . ILE A 1 97 ? -2.629 -11.514 1.695 1.00 95.31 97 ILE A N 1
ATOM 773 C CA . ILE A 1 97 ? -2.982 -11.310 0.282 1.00 95.31 97 ILE A CA 1
ATOM 774 C C . ILE A 1 97 ? -2.086 -10.243 -0.354 1.00 95.31 97 ILE A C 1
ATOM 776 O O . ILE A 1 97 ? -1.551 -10.463 -1.438 1.00 95.31 97 ILE A O 1
ATOM 780 N N . SER A 1 98 ? -1.901 -9.099 0.311 1.00 94.62 98 SER A N 1
ATOM 781 C CA . SER A 1 98 ? -1.092 -7.999 -0.230 1.00 94.62 98 SER A CA 1
ATOM 782 C C . SER A 1 98 ? 0.399 -8.348 -0.307 1.00 94.62 98 SER A C 1
ATOM 784 O O . SER A 1 98 ? 1.016 -8.138 -1.351 1.00 94.62 98 SER A O 1
ATOM 786 N N . ALA A 1 99 ? 0.966 -8.942 0.748 1.00 93.88 99 ALA A N 1
ATOM 787 C CA . ALA A 1 99 ? 2.350 -9.414 0.748 1.00 93.88 99 ALA A CA 1
ATOM 788 C C . ALA A 1 99 ? 2.545 -10.590 -0.216 1.00 93.88 99 ALA A C 1
ATOM 790 O O . ALA A 1 99 ? 3.513 -10.620 -0.971 1.00 93.88 99 ALA A O 1
ATOM 791 N N . GLY A 1 100 ? 1.604 -11.535 -0.240 1.00 95.50 100 GLY A N 1
ATOM 792 C CA . GLY A 1 100 ? 1.617 -12.663 -1.164 1.00 95.50 100 GLY A CA 1
ATOM 793 C C . GLY A 1 100 ? 1.633 -12.199 -2.615 1.00 95.50 100 GLY A C 1
ATOM 794 O O . GLY A 1 100 ? 2.470 -12.656 -3.381 1.00 95.50 100 GLY A O 1
ATOM 795 N N . LEU A 1 101 ? 0.786 -11.233 -2.982 1.00 94.56 101 LEU A N 1
ATOM 796 C CA . LEU A 1 101 ? 0.786 -10.660 -4.327 1.00 94.56 101 LEU A CA 1
ATOM 797 C C . LEU A 1 101 ? 2.137 -10.021 -4.673 1.00 94.56 101 LEU A C 1
ATOM 799 O O . LEU A 1 101 ? 2.657 -10.257 -5.761 1.00 94.56 101 LEU A O 1
ATOM 803 N N . PHE A 1 102 ? 2.725 -9.262 -3.744 1.00 92.50 102 PHE A N 1
ATOM 804 C CA . PHE A 1 102 ? 4.048 -8.667 -3.928 1.00 92.50 102 PHE A CA 1
ATOM 805 C C . PHE A 1 102 ? 5.123 -9.730 -4.200 1.00 92.50 102 PHE A C 1
ATOM 807 O O . PHE A 1 102 ? 5.833 -9.632 -5.199 1.00 92.50 102 PHE A O 1
ATOM 814 N N . PHE A 1 103 ? 5.216 -10.763 -3.356 1.00 93.44 103 PHE A N 1
ATOM 815 C CA . PHE A 1 103 ? 6.221 -11.820 -3.500 1.00 93.44 103 PHE A CA 1
ATOM 816 C C . PHE A 1 103 ? 5.980 -12.714 -4.718 1.00 93.44 103 PHE A C 1
ATOM 818 O O . PHE A 1 103 ? 6.939 -13.132 -5.358 1.00 93.44 103 PHE A O 1
ATOM 825 N N . VAL A 1 104 ? 4.721 -12.993 -5.064 1.00 94.81 104 VAL A N 1
ATOM 826 C CA . VAL A 1 104 ? 4.374 -13.768 -6.263 1.00 94.81 104 VAL A CA 1
ATOM 827 C C . VAL A 1 104 ? 4.792 -13.011 -7.517 1.00 94.81 104 VAL A C 1
ATOM 829 O O . VAL A 1 104 ? 5.461 -13.586 -8.369 1.00 94.81 104 VAL A O 1
ATOM 832 N N . LEU A 1 105 ? 4.460 -11.722 -7.623 1.00 91.69 105 LEU A N 1
ATOM 833 C CA . LEU A 1 105 ? 4.880 -10.904 -8.761 1.00 91.69 105 LEU A CA 1
ATOM 834 C C . LEU A 1 105 ? 6.405 -10.772 -8.823 1.00 91.69 105 LEU A C 1
ATOM 836 O O . LEU A 1 105 ? 6.984 -10.932 -9.893 1.00 91.69 105 LEU A O 1
ATOM 840 N N . LEU A 1 106 ? 7.059 -10.566 -7.675 1.00 90.25 106 LEU A N 1
ATOM 841 C CA . LEU A 1 106 ? 8.519 -10.544 -7.577 1.00 90.25 106 LEU A CA 1
ATOM 842 C C . LEU A 1 106 ? 9.138 -11.857 -8.082 1.00 90.25 106 LEU A C 1
ATOM 844 O O . LEU A 1 106 ? 10.073 -11.830 -8.874 1.00 90.25 106 LEU A O 1
ATOM 848 N N . GLY A 1 107 ? 8.593 -13.001 -7.664 1.00 90.75 107 GLY A N 1
ATOM 849 C CA . GLY A 1 107 ? 9.060 -14.323 -8.075 1.00 90.75 107 GLY A CA 1
ATOM 850 C C . GLY A 1 107 ? 8.828 -14.610 -9.559 1.00 90.75 107 GLY A C 1
ATOM 851 O O . GLY A 1 107 ? 9.711 -15.159 -10.212 1.00 90.75 107 GLY A O 1
ATOM 852 N N . ILE A 1 108 ? 7.679 -14.207 -10.112 1.00 92.38 108 ILE A N 1
ATOM 853 C CA . ILE A 1 108 ? 7.377 -14.350 -11.546 1.00 92.38 108 ILE A CA 1
ATOM 854 C C . ILE A 1 108 ? 8.347 -13.514 -12.382 1.00 92.38 108 ILE A C 1
ATOM 856 O O . ILE A 1 108 ? 8.916 -14.022 -13.346 1.00 92.38 108 ILE A O 1
ATOM 860 N N . LEU A 1 109 ? 8.566 -12.249 -12.017 1.00 89.44 109 LEU A N 1
ATOM 861 C CA . LEU A 1 109 ? 9.493 -11.383 -12.744 1.00 89.44 109 LEU A CA 1
ATOM 862 C C . LEU A 1 109 ? 10.932 -11.878 -12.614 1.00 89.44 109 LEU A C 1
ATOM 864 O O . LEU A 1 109 ? 11.636 -11.958 -13.616 1.00 89.44 109 LEU A O 1
ATOM 868 N N . TYR A 1 110 ? 11.344 -12.316 -11.426 1.00 89.88 110 TYR A N 1
ATOM 869 C CA . TYR A 1 110 ? 12.647 -12.949 -11.250 1.00 89.88 110 TYR A CA 1
ATOM 870 C C . TYR A 1 110 ? 12.797 -14.217 -12.101 1.00 89.88 110 TYR A C 1
ATOM 872 O O . TYR A 1 110 ? 13.857 -14.454 -12.667 1.00 89.88 110 TYR A O 1
ATOM 880 N N . TYR A 1 111 ? 11.744 -15.021 -12.250 1.00 91.75 111 TYR A N 1
ATOM 881 C CA . TYR A 1 111 ? 11.788 -16.208 -13.103 1.00 91.75 111 TYR A CA 1
ATOM 882 C C . TYR A 1 111 ? 11.951 -15.862 -14.593 1.00 91.75 111 TYR A C 1
ATOM 884 O O . TYR A 1 111 ? 12.681 -16.551 -15.301 1.00 91.75 111 TYR A O 1
ATOM 892 N N . ILE A 1 112 ? 11.297 -14.797 -15.069 1.00 91.38 112 ILE A N 1
ATOM 893 C CA . ILE A 1 112 ? 11.342 -14.378 -16.481 1.00 91.38 112 ILE A CA 1
ATOM 894 C C . ILE A 1 112 ? 12.662 -13.671 -16.821 1.00 91.38 112 ILE A C 1
ATOM 896 O O . ILE A 1 112 ? 13.266 -13.957 -17.851 1.00 91.38 112 ILE A O 1
ATOM 900 N N . TYR A 1 113 ? 13.094 -12.740 -15.971 1.00 88.62 113 TYR A N 1
ATOM 901 C CA . TYR A 1 113 ? 14.216 -11.832 -16.238 1.00 88.62 113 TYR A CA 1
ATOM 902 C C . TYR A 1 113 ? 15.520 -12.255 -15.540 1.00 88.62 113 TYR A C 1
ATOM 904 O O . TYR A 1 113 ? 16.597 -11.745 -15.850 1.00 88.62 113 TYR A O 1
ATOM 912 N N . GLY A 1 114 ? 15.453 -13.204 -14.605 1.00 86.56 114 GLY A N 1
ATOM 913 C CA . GLY A 1 114 ? 16.613 -13.747 -13.910 1.00 86.56 114 GLY A CA 1
ATOM 914 C C . GLY A 1 114 ? 17.382 -12.693 -13.116 1.00 86.56 114 GLY A C 1
ATOM 915 O O . GLY A 1 114 ? 16.816 -11.831 -12.446 1.00 86.56 114 GLY A O 1
ATOM 916 N N . TRP A 1 115 ? 18.708 -12.778 -13.200 1.00 81.50 115 TRP A N 1
ATOM 917 C CA . TRP A 1 115 ? 19.633 -11.926 -12.452 1.00 81.50 115 TRP A CA 1
ATOM 918 C C . TRP A 1 115 ? 19.593 -10.445 -12.845 1.00 81.50 115 TRP A C 1
ATOM 920 O O . TRP A 1 115 ? 19.924 -9.611 -12.011 1.00 81.50 115 TRP A O 1
ATOM 930 N N . GLN A 1 116 ? 19.161 -10.109 -14.062 1.00 81.06 116 GLN A N 1
ATOM 931 C CA . GLN A 1 116 ? 19.056 -8.716 -14.517 1.00 81.06 116 GLN A CA 1
ATOM 932 C C . GLN A 1 116 ? 18.038 -7.932 -13.675 1.00 81.06 116 GLN A C 1
ATOM 934 O O . GLN A 1 116 ? 18.326 -6.846 -13.192 1.00 81.06 116 GLN A O 1
ATOM 939 N N . PHE A 1 117 ? 16.910 -8.556 -13.332 1.00 80.50 117 PHE A N 1
ATOM 940 C CA . PHE A 1 117 ? 15.845 -7.930 -12.540 1.00 80.50 117 PHE A CA 1
ATOM 941 C C . PHE A 1 117 ? 16.227 -7.559 -11.096 1.00 80.50 117 PHE A C 1
ATOM 943 O O . PHE A 1 117 ? 15.567 -6.726 -10.485 1.00 80.50 117 PHE A O 1
ATOM 950 N N . LEU A 1 118 ? 17.248 -8.198 -10.519 1.00 76.00 118 LEU A N 1
ATOM 951 C CA . LEU A 1 118 ? 17.689 -7.918 -9.146 1.00 76.00 118 LEU A CA 1
ATOM 952 C C . LEU A 1 118 ? 18.751 -6.816 -9.066 1.00 76.00 118 LEU A C 1
ATOM 954 O O . LEU A 1 118 ? 18.980 -6.288 -7.979 1.00 76.00 118 LEU A O 1
ATOM 958 N N . PHE A 1 119 ? 19.431 -6.531 -10.178 1.00 73.88 119 PHE A N 1
ATOM 959 C CA . PHE A 1 119 ? 20.618 -5.674 -10.217 1.00 73.88 119 PHE A CA 1
ATOM 960 C C . PHE A 1 119 ? 20.452 -4.413 -11.071 1.00 73.88 119 PHE A C 1
ATOM 962 O O . PHE A 1 119 ? 21.269 -3.502 -10.929 1.00 73.88 119 PHE A O 1
ATOM 969 N N . GLU A 1 120 ? 19.418 -4.344 -11.908 1.00 59.12 120 GLU A N 1
ATOM 970 C CA . GLU A 1 120 ? 18.919 -3.105 -12.523 1.00 59.12 120 GLU A CA 1
ATOM 971 C C . GLU A 1 120 ? 17.806 -2.460 -11.688 1.00 59.12 120 GLU A C 1
ATOM 973 O O . GLU A 1 120 ? 17.831 -1.212 -11.569 1.00 59.12 120 GLU A O 1
#

Organism: Perkinsus olseni (NCBI:txid32597)

Radius of gyration: 17.34 Å; chains: 1; bounding box: 37×39×44 Å

Sequence (120 aa):
KLSAVWLLSPITLNVSTRGNADSLICLMVVATLYHIQRGEWIRSAVWFGLSVHMKIFPVIYAIPLVMYLNPDFLAFQRVGVLKALKLNSTQIWYTVISAGLFFVLLGILYYIYGWQFLFE

pLDDT: mean 86.41, std 8.43, range [53.94, 96.25]